Protein AF-A0A9Q3UFS8-F1 (afdb_monomer)

Radius of gyration: 11.6 Å; Cα contacts (8 Å, |Δi|>4): 104; chains: 1; bounding box: 28×28×24 Å

Organism: Vibrio parahaemolyticus (NCBI:txid670)

Foldseek 3Di:
DDDPPPPDPQQFWAWDPPADVQWTWIARNVPRDIDTDHPVDDGHADDDPDPPPPPHGDHDD

Sequence (61 aa):
MNANARGWPTNNNYWSATPDGSNYYNVNLNNGNVNSNNPSNTNYASCVSGQHKVSGAILLK

Solvent-accessible surface area (backbone atoms only — not comparable to full-atom values): 3918 Å² total; per-residue (Å²): 134,88,68,87,58,92,80,52,76,33,90,42,45,25,38,25,66,49,70,54,88,88,23,26,33,30,34,26,65,68,79,66,52,74,47,77,40,57,78,88,59,92,60,46,74,47,79,68,96,61,94,74,80,64,96,70,62,46,49,55,134

Structure (mmCIF, N/CA/C/O backbone):
data_AF-A0A9Q3UFS8-F1
#
_entry.id   AF-A0A9Q3UFS8-F1
#
loop_
_atom_site.group_PDB
_atom_site.id
_atom_site.type_symbol
_atom_site.label_atom_id
_atom_site.label_alt_id
_atom_site.label_comp_id
_atom_site.label_asym_id
_atom_site.label_entity_id
_atom_site.label_seq_id
_atom_site.pdbx_PDB_ins_code
_atom_site.Cartn_x
_atom_site.Cartn_y
_atom_site.Cartn_z
_atom_site.occupancy
_atom_site.B_iso_or_equiv
_atom_site.auth_seq_id
_atom_site.auth_comp_id
_atom_site.auth_asym_id
_atom_site.auth_atom_id
_atom_site.pdbx_PDB_model_nu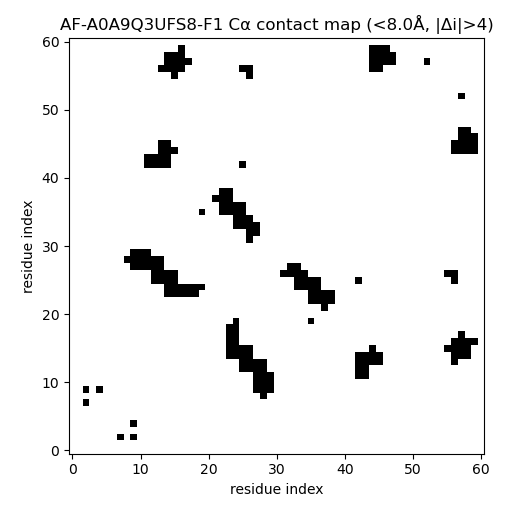m
ATOM 1 N N . MET A 1 1 ? -18.370 17.775 -7.494 1.00 45.28 1 MET A N 1
ATOM 2 C CA . MET A 1 1 ? -19.192 16.580 -7.180 1.00 45.28 1 MET A CA 1
ATOM 3 C C . MET A 1 1 ? -18.712 16.011 -5.844 1.00 45.28 1 MET A C 1
ATOM 5 O O . MET A 1 1 ? -17.596 16.324 -5.452 1.00 45.28 1 MET A O 1
ATOM 9 N N . ASN A 1 2 ? -19.578 15.335 -5.086 1.00 48.62 2 ASN A N 1
ATOM 10 C CA . ASN A 1 2 ? -19.543 15.350 -3.614 1.00 48.62 2 ASN A CA 1
ATOM 11 C C . ASN A 1 2 ? -18.710 14.198 -2.995 1.00 48.62 2 ASN A C 1
ATOM 13 O O . ASN A 1 2 ? -19.195 13.073 -2.904 1.00 48.62 2 ASN A O 1
ATOM 17 N N . ALA A 1 3 ? -17.471 14.465 -2.564 1.00 53.59 3 ALA A N 1
ATOM 18 C CA . ALA A 1 3 ? -16.535 13.454 -2.046 1.00 53.59 3 ALA A CA 1
ATOM 19 C C . ALA A 1 3 ? -16.655 13.244 -0.519 1.00 53.59 3 ALA A C 1
ATOM 21 O O . ALA A 1 3 ? -15.787 13.645 0.259 1.00 53.59 3 ALA A O 1
ATOM 22 N N . ASN A 1 4 ? -17.734 12.601 -0.065 1.00 53.78 4 ASN A N 1
ATOM 23 C CA . ASN A 1 4 ? -18.000 12.410 1.367 1.00 53.78 4 ASN A CA 1
ATOM 24 C C . ASN A 1 4 ? -17.347 11.155 1.969 1.00 53.78 4 ASN A C 1
ATOM 26 O O . ASN A 1 4 ? -18.013 10.250 2.460 1.00 53.78 4 ASN A O 1
ATOM 30 N N . ALA A 1 5 ? -16.014 11.181 2.019 1.00 55.75 5 ALA A N 1
ATOM 31 C CA . ALA A 1 5 ? -15.188 10.325 2.871 1.00 55.75 5 ALA A CA 1
ATOM 32 C C . ALA A 1 5 ? -14.316 11.193 3.804 1.00 55.75 5 ALA A C 1
ATOM 34 O O . ALA A 1 5 ? -13.091 11.174 3.735 1.00 55.75 5 ALA A O 1
ATOM 35 N N . ARG A 1 6 ? -14.955 12.019 4.651 1.00 63.59 6 ARG A N 1
ATOM 36 C CA . ARG A 1 6 ? -14.309 12.868 5.685 1.00 63.59 6 ARG A CA 1
ATOM 37 C C . ARG A 1 6 ? -13.107 13.712 5.198 1.00 63.59 6 ARG A C 1
ATOM 39 O O . ARG A 1 6 ? -12.159 13.918 5.948 1.00 63.59 6 ARG A O 1
ATOM 46 N N . GLY A 1 7 ? -13.145 14.207 3.956 1.00 71.19 7 GLY A N 1
ATOM 47 C CA . GLY A 1 7 ? -12.104 15.078 3.384 1.00 71.19 7 GLY A CA 1
ATOM 48 C C . GLY A 1 7 ? -10.919 14.361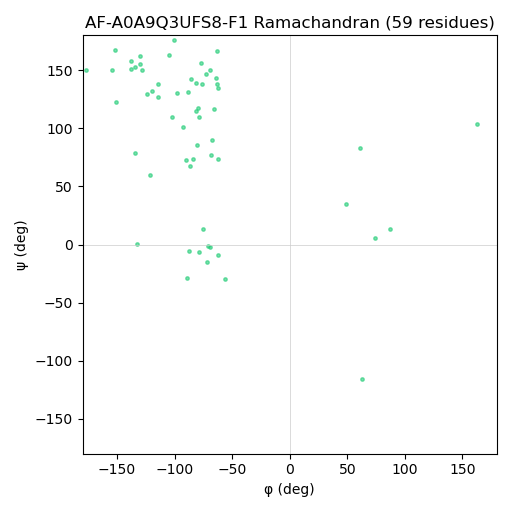 2.722 1.00 71.19 7 GLY A C 1
ATOM 49 O O . GLY A 1 7 ? -9.908 14.999 2.444 1.00 71.19 7 GLY A O 1
ATOM 50 N N . TRP A 1 8 ? -11.013 13.054 2.467 1.00 75.25 8 TRP A N 1
ATOM 51 C CA . TRP A 1 8 ? -9.927 12.289 1.849 1.00 75.25 8 TRP A CA 1
ATOM 52 C C . TRP A 1 8 ? -9.906 12.444 0.314 1.00 75.25 8 TRP A C 1
ATOM 54 O O . TRP A 1 8 ? -10.970 12.400 -0.306 1.00 75.25 8 TRP A O 1
ATOM 64 N N . PRO A 1 9 ? -8.722 12.582 -0.320 1.00 81.19 9 PRO A N 1
ATOM 65 C CA . PRO A 1 9 ? -8.547 12.572 -1.780 1.00 81.19 9 PRO A CA 1
ATOM 66 C C . PRO A 1 9 ? -8.959 11.260 -2.486 1.00 81.19 9 PRO A C 1
ATOM 68 O O . PRO A 1 9 ? -8.108 10.514 -2.972 1.00 81.19 9 PRO A O 1
ATOM 71 N N . THR A 1 10 ? -10.264 10.995 -2.610 1.00 82.88 10 THR A N 1
ATOM 72 C CA . THR A 1 10 ? -10.808 9.715 -3.112 1.00 82.88 10 THR A CA 1
ATOM 73 C C . THR A 1 10 ? -10.316 9.305 -4.501 1.00 82.88 10 THR A C 1
ATOM 75 O O . THR A 1 10 ? -10.184 8.116 -4.766 1.00 82.88 10 THR A O 1
ATOM 78 N N . ASN A 1 11 ? -9.990 10.258 -5.379 1.00 84.56 11 ASN A N 1
ATOM 79 C CA . ASN A 1 11 ? -9.507 9.979 -6.739 1.00 84.56 11 ASN A CA 1
ATOM 80 C C . ASN A 1 11 ? -8.101 9.346 -6.799 1.00 84.56 11 ASN A C 1
ATOM 82 O O . ASN A 1 11 ? -7.630 9.036 -7.892 1.00 84.56 11 ASN A O 1
ATOM 86 N N . ASN A 1 12 ? -7.437 9.146 -5.659 1.00 85.62 12 ASN A N 1
ATOM 87 C CA . ASN A 1 12 ? -6.115 8.536 -5.574 1.00 85.62 12 ASN A CA 1
ATOM 88 C C . ASN A 1 12 ? -6.170 7.092 -5.060 1.00 85.62 12 ASN A C 1
ATOM 90 O O . ASN A 1 12 ? -7.139 6.651 -4.437 1.00 85.62 12 ASN A O 1
ATOM 94 N N . ASN A 1 13 ? -5.076 6.371 -5.296 1.00 88.38 13 ASN A N 1
ATOM 95 C CA . ASN A 1 13 ? -4.857 5.043 -4.742 1.00 88.38 13 ASN A CA 1
ATOM 96 C C . ASN A 1 13 ? -4.246 5.144 -3.340 1.00 88.38 13 ASN A C 1
ATOM 98 O O . ASN A 1 13 ? -3.374 5.981 -3.085 1.00 88.38 13 ASN A O 1
ATOM 102 N N . TYR A 1 14 ? -4.680 4.249 -2.457 1.00 88.50 14 TYR A N 1
ATOM 103 C CA . TYR A 1 14 ? -4.223 4.143 -1.077 1.00 88.50 14 TYR A CA 1
ATOM 104 C C . TYR A 1 14 ? -3.591 2.781 -0.824 1.00 88.50 14 TYR A C 1
ATOM 106 O O . TYR A 1 14 ? -4.164 1.751 -1.180 1.00 88.50 14 TYR A O 1
ATOM 114 N N . TRP A 1 15 ? -2.418 2.775 -0.199 1.00 91.44 15 TRP A N 1
ATOM 115 C CA . TRP A 1 15 ? -1.689 1.565 0.152 1.00 91.44 15 TRP A CA 1
ATOM 116 C C . TRP A 1 15 ? -2.447 0.691 1.161 1.00 91.44 15 TRP A C 1
ATOM 118 O O . TRP A 1 15 ? -3.079 1.167 2.107 1.00 91.44 15 TRP A O 1
ATOM 128 N N . SER A 1 16 ? -2.319 -0.618 0.972 1.00 84.62 16 SER A N 1
ATOM 129 C CA . SER A 1 16 ? -2.642 -1.658 1.937 1.00 84.62 16 SER A CA 1
ATOM 130 C C . SER A 1 16 ? -1.350 -2.368 2.338 1.00 84.62 16 SER A C 1
ATOM 132 O O . SER A 1 16 ? -0.537 -2.726 1.494 1.00 84.62 16 SER A O 1
ATOM 134 N N . ALA A 1 17 ? -1.193 -2.656 3.624 1.00 83.81 17 ALA A N 1
ATOM 135 C CA . ALA A 1 17 ? -0.160 -3.519 4.189 1.00 83.81 17 ALA A CA 1
ATOM 136 C C . ALA A 1 17 ? -0.448 -5.016 3.943 1.00 83.81 17 ALA A C 1
ATOM 138 O O . ALA A 1 17 ? 0.160 -5.877 4.574 1.00 83.81 17 ALA A O 1
ATOM 139 N N . THR A 1 18 ? -1.390 -5.336 3.049 1.00 86.25 18 THR A N 1
ATOM 140 C CA . THR A 1 18 ? -1.584 -6.692 2.528 1.00 86.25 18 THR A CA 1
ATOM 141 C C . THR A 1 18 ? -0.556 -6.918 1.413 1.00 86.25 18 THR A C 1
ATOM 143 O O . THR A 1 18 ? -0.626 -6.212 0.401 1.00 86.25 18 THR A O 1
ATOM 146 N N . PRO A 1 19 ? 0.408 -7.840 1.582 1.00 88.56 19 PRO A N 1
ATOM 147 C CA . PRO A 1 19 ? 1.418 -8.117 0.569 1.00 88.56 19 PRO A CA 1
ATOM 148 C C . PRO A 1 19 ? 0.853 -8.974 -0.569 1.00 88.56 19 PRO A C 1
ATOM 150 O O . PRO A 1 19 ? -0.089 -9.743 -0.382 1.00 88.56 19 PRO A O 1
ATOM 153 N N . ASP A 1 20 ? 1.496 -8.873 -1.726 1.00 92.44 20 ASP A N 1
ATOM 154 C CA . ASP A 1 20 ? 1.266 -9.686 -2.918 1.00 92.44 20 ASP A CA 1
ATOM 155 C C . ASP A 1 20 ? 2.628 -10.134 -3.474 1.00 92.44 20 ASP A C 1
ATOM 157 O O . ASP A 1 20 ? 3.222 -9.509 -4.356 1.00 92.44 20 ASP A O 1
ATOM 161 N N . GLY A 1 21 ? 3.215 -11.153 -2.843 1.00 93.75 21 GLY A N 1
ATOM 162 C CA . GLY A 1 21 ? 4.618 -11.512 -3.065 1.00 93.75 21 GLY A CA 1
ATOM 163 C C . GLY A 1 21 ? 5.563 -10.376 -2.651 1.00 93.75 21 GLY A C 1
ATOM 164 O O . GLY A 1 21 ? 5.642 -10.031 -1.474 1.00 93.75 21 GLY A O 1
ATOM 165 N N . SER A 1 22 ? 6.289 -9.801 -3.615 1.00 94.88 22 SER A N 1
ATOM 166 C CA . SER A 1 22 ? 7.171 -8.634 -3.409 1.00 94.88 22 SER A CA 1
ATOM 167 C C . SER A 1 22 ? 6.462 -7.279 -3.557 1.00 94.88 22 SER A C 1
ATOM 169 O O . SER A 1 22 ? 7.076 -6.238 -3.318 1.00 94.88 22 SER A O 1
ATOM 171 N N . ASN A 1 23 ? 5.192 -7.285 -3.963 1.00 94.31 23 ASN A N 1
ATOM 172 C CA . ASN A 1 23 ? 4.353 -6.104 -4.136 1.00 94.31 23 ASN A CA 1
ATOM 173 C C . ASN A 1 23 ? 3.408 -5.918 -2.938 1.00 94.31 23 ASN A C 1
ATOM 175 O O . ASN A 1 23 ? 3.341 -6.753 -2.036 1.00 94.31 23 ASN A O 1
ATOM 179 N N . TYR A 1 24 ? 2.649 -4.824 -2.948 1.00 91.62 24 TYR A N 1
ATOM 180 C CA . TYR A 1 24 ? 1.569 -4.560 -1.999 1.00 91.62 24 TYR A CA 1
ATOM 181 C C . TYR A 1 24 ? 0.279 -4.205 -2.736 1.00 91.62 24 TYR A C 1
ATOM 183 O O . TYR A 1 24 ? 0.302 -3.612 -3.821 1.00 91.62 24 TYR A O 1
ATOM 191 N N . TYR A 1 25 ? -0.862 -4.532 -2.132 1.00 91.38 25 TYR A N 1
ATOM 192 C CA . TYR A 1 25 ? -2.152 -4.097 -2.655 1.00 91.38 25 TYR A CA 1
ATOM 193 C C . TYR A 1 25 ? -2.369 -2.595 -2.425 1.00 91.38 25 TYR A C 1
ATOM 195 O O . TYR A 1 25 ? -1.963 -2.031 -1.412 1.00 91.38 25 TYR A O 1
ATOM 203 N N . ASN A 1 26 ? -3.058 -1.936 -3.349 1.00 90.50 26 ASN A N 1
ATOM 204 C CA . ASN A 1 26 ? -3.576 -0.578 -3.196 1.00 90.50 26 ASN A CA 1
ATOM 205 C C . ASN A 1 26 ? -5.023 -0.507 -3.692 1.00 90.50 26 ASN A C 1
ATOM 207 O O . ASN A 1 26 ? -5.419 -1.288 -4.556 1.00 90.50 26 ASN A O 1
ATOM 211 N N . VAL A 1 27 ? -5.799 0.424 -3.136 1.00 88.81 27 VAL A N 1
ATOM 212 C CA . VAL A 1 27 ? -7.226 0.601 -3.435 1.00 88.81 27 VAL A CA 1
ATOM 213 C C . VAL A 1 27 ? -7.490 2.029 -3.894 1.00 88.81 27 VAL A C 1
ATOM 215 O O . VAL A 1 27 ? -7.104 2.980 -3.215 1.00 88.81 27 VAL A O 1
ATOM 218 N N . ASN A 1 28 ? -8.176 2.192 -5.021 1.00 87.88 28 ASN A N 1
ATOM 219 C CA . ASN A 1 28 ? -8.697 3.480 -5.463 1.00 87.88 28 ASN A CA 1
ATOM 220 C C . ASN A 1 28 ? -9.992 3.803 -4.704 1.00 87.88 28 ASN A C 1
ATOM 222 O O . ASN A 1 28 ? -10.978 3.078 -4.831 1.00 87.88 28 ASN A O 1
ATOM 226 N N . LEU A 1 29 ? -10.026 4.883 -3.922 1.00 82.81 29 LEU A N 1
ATOM 227 C CA . LEU A 1 29 ? -11.187 5.177 -3.067 1.00 82.81 29 LEU A CA 1
ATOM 228 C C . LEU A 1 29 ? -12.381 5.807 -3.815 1.00 82.81 29 LEU A C 1
ATOM 230 O O . LEU A 1 29 ? -13.441 5.977 -3.218 1.00 82.81 29 LEU A O 1
ATOM 234 N N . ASN A 1 30 ? -12.243 6.147 -5.100 1.00 84.88 30 ASN A N 1
ATOM 235 C CA . ASN A 1 30 ? -13.319 6.706 -5.924 1.00 84.88 30 ASN A CA 1
ATOM 236 C C . ASN A 1 30 ? -14.150 5.619 -6.629 1.00 84.88 30 ASN A C 1
ATOM 238 O O . ASN A 1 30 ? -15.333 5.832 -6.876 1.00 84.88 30 ASN A O 1
ATOM 242 N N . ASN A 1 31 ? -13.563 4.458 -6.944 1.00 87.00 31 ASN A N 1
ATOM 243 C CA . ASN A 1 31 ? -14.275 3.353 -7.608 1.00 87.00 31 ASN A CA 1
ATOM 244 C C . ASN A 1 31 ? -14.067 1.963 -6.974 1.00 87.00 31 ASN A C 1
ATOM 246 O O . ASN A 1 31 ? -14.619 0.987 -7.474 1.00 87.00 31 ASN A O 1
ATOM 250 N N . GLY A 1 32 ? -13.287 1.855 -5.896 1.00 85.19 32 GLY A N 1
ATOM 251 C CA . GLY A 1 32 ? -13.006 0.595 -5.204 1.00 85.19 32 GLY A CA 1
ATOM 252 C C . GLY A 1 32 ? -12.034 -0.341 -5.929 1.00 85.19 32 GLY A C 1
ATOM 253 O O . GLY A 1 32 ? -11.832 -1.457 -5.459 1.00 85.19 32 GLY A O 1
ATOM 254 N N . ASN A 1 33 ? -11.428 0.073 -7.051 1.00 90.19 33 ASN A N 1
ATOM 255 C CA . ASN A 1 33 ? -10.510 -0.778 -7.809 1.00 90.19 33 ASN A CA 1
ATOM 256 C C . ASN A 1 33 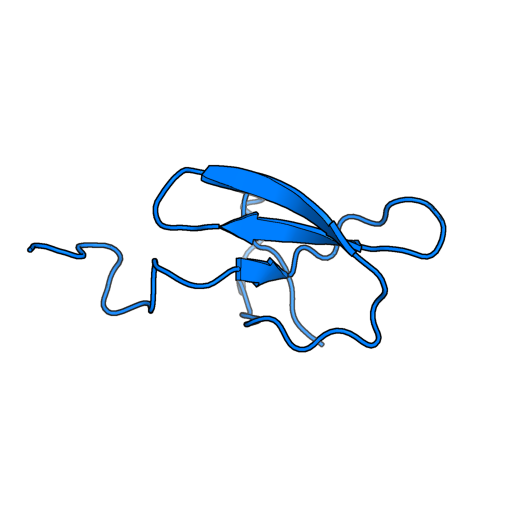? -9.279 -1.161 -6.969 1.00 90.19 33 ASN A C 1
ATOM 258 O O . ASN A 1 33 ? -8.665 -0.292 -6.346 1.00 90.19 33 ASN A O 1
ATOM 262 N N . VAL A 1 34 ? -8.892 -2.437 -7.001 1.00 91.25 34 VAL A N 1
ATOM 263 C CA . VAL A 1 34 ? -7.773 -2.993 -6.231 1.00 91.25 34 VAL A CA 1
ATOM 264 C C . VAL 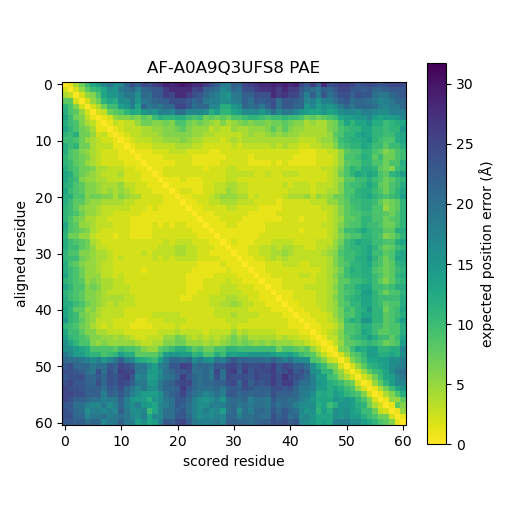A 1 34 ? -6.679 -3.457 -7.185 1.00 91.25 34 VAL A C 1
ATOM 266 O O . VAL A 1 34 ? -6.937 -4.247 -8.086 1.00 91.25 34 VAL A O 1
ATOM 269 N N . ASN A 1 35 ? -5.447 -2.994 -6.972 1.00 92.38 35 ASN A N 1
ATOM 270 C CA . ASN A 1 35 ? -4.289 -3.356 -7.794 1.00 92.38 35 ASN A CA 1
ATOM 271 C C . ASN A 1 35 ? -3.120 -3.803 -6.912 1.00 92.38 35 ASN A C 1
ATOM 273 O O . ASN A 1 35 ? -3.005 -3.365 -5.769 1.00 92.38 35 ASN A O 1
ATOM 277 N N . SER A 1 36 ? -2.217 -4.611 -7.461 1.00 93.81 36 SER A N 1
ATOM 278 C CA . SER A 1 36 ? -0.922 -4.946 -6.859 1.00 93.81 36 SER A CA 1
ATOM 279 C C . SER A 1 36 ? 0.163 -4.066 -7.480 1.00 93.81 36 SER A C 1
ATOM 281 O O . SER A 1 36 ? 0.212 -3.929 -8.70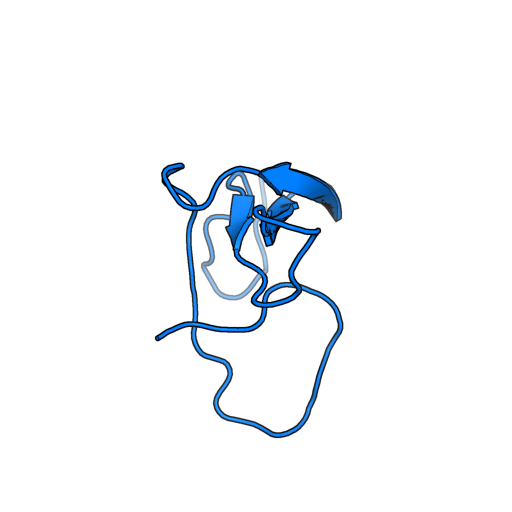0 1.00 93.81 36 SER A O 1
ATOM 283 N N . ASN A 1 37 ? 0.996 -3.420 -6.661 1.00 93.00 37 ASN A N 1
ATOM 284 C CA . ASN A 1 37 ? 2.041 -2.500 -7.123 1.00 93.00 37 ASN A CA 1
ATOM 285 C C . ASN A 1 37 ? 3.352 -2.688 -6.356 1.00 93.00 37 ASN A C 1
ATOM 287 O O . ASN A 1 37 ? 3.356 -3.028 -5.172 1.00 93.00 37 ASN A O 1
ATOM 291 N N . ASN A 1 38 ? 4.468 -2.385 -7.023 1.00 94.50 38 ASN A N 1
ATOM 292 C CA . ASN A 1 38 ? 5.782 -2.372 -6.390 1.00 94.50 38 ASN A CA 1
ATOM 293 C C . ASN A 1 38 ? 5.840 -1.299 -5.280 1.00 94.50 38 ASN A C 1
ATOM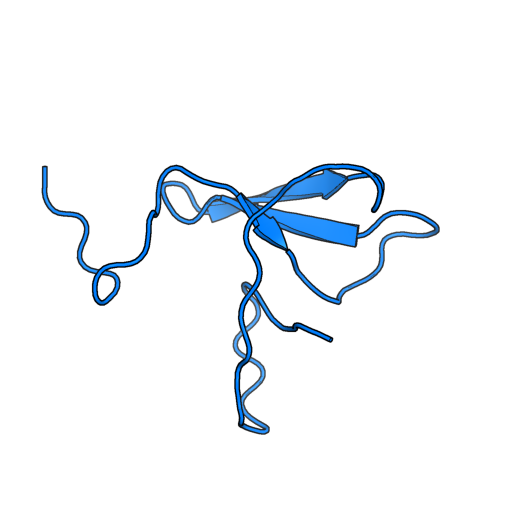 295 O O . ASN A 1 38 ? 5.355 -0.185 -5.507 1.00 94.50 38 ASN A O 1
ATOM 299 N N . PRO A 1 39 ? 6.448 -1.580 -4.110 1.00 88.62 39 PRO A N 1
ATOM 300 C CA . PRO A 1 39 ? 6.569 -0.612 -3.016 1.00 88.62 39 PRO A CA 1
ATOM 301 C C . PRO A 1 39 ? 7.384 0.652 -3.351 1.00 88.62 39 PRO A C 1
ATOM 303 O O . PRO A 1 39 ? 7.368 1.590 -2.559 1.00 88.62 39 PRO A O 1
ATO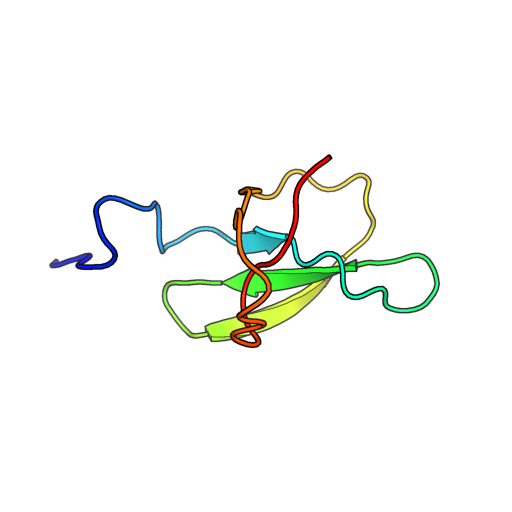M 306 N N . SER A 1 40 ? 8.072 0.718 -4.498 1.00 92.81 40 SER A N 1
ATOM 307 C CA . SER A 1 40 ? 8.691 1.954 -5.002 1.00 92.81 40 SER A CA 1
ATOM 308 C C . SER A 1 40 ? 7.688 2.994 -5.529 1.00 92.81 40 SER A C 1
ATOM 310 O O . SER A 1 40 ? 8.059 4.154 -5.706 1.00 92.81 40 SER A O 1
ATOM 312 N N . ASN A 1 41 ? 6.429 2.612 -5.776 1.00 91.94 41 ASN A N 1
ATOM 313 C CA . ASN A 1 41 ? 5.407 3.519 -6.299 1.00 91.94 41 ASN A CA 1
ATOM 314 C C . ASN A 1 41 ? 4.873 4.477 -5.217 1.00 91.94 41 ASN A C 1
ATOM 316 O O . ASN A 1 41 ? 4.533 4.077 -4.103 1.00 91.94 41 ASN A O 1
ATOM 320 N N . THR A 1 42 ? 4.685 5.748 -5.569 1.00 91.06 42 THR A N 1
ATOM 321 C CA . THR A 1 42 ? 4.049 6.727 -4.678 1.00 91.06 42 THR A CA 1
ATOM 322 C C . THR A 1 42 ? 2.528 6.558 -4.690 1.00 91.06 42 THR A C 1
ATOM 324 O O . THR A 1 42 ? 1.874 6.900 -5.671 1.00 91.06 42 THR A O 1
ATOM 327 N N . ASN A 1 43 ? 1.955 6.077 -3.585 1.00 89.44 43 ASN A N 1
ATOM 328 C CA . ASN A 1 43 ? 0.512 6.089 -3.313 1.00 89.44 43 ASN A CA 1
ATOM 329 C C . ASN A 1 43 ? 0.262 6.679 -1.915 1.00 89.44 43 ASN A C 1
ATOM 331 O O . ASN A 1 43 ? 1.174 6.732 -1.087 1.00 89.44 43 ASN A O 1
ATOM 335 N N . TYR A 1 44 ? -0.969 7.113 -1.634 1.00 86.50 44 TYR A N 1
ATOM 336 C CA . TYR A 1 44 ? -1.319 7.650 -0.317 1.00 86.50 44 TYR A CA 1
ATOM 337 C C . TYR A 1 44 ? -1.323 6.538 0.742 1.00 86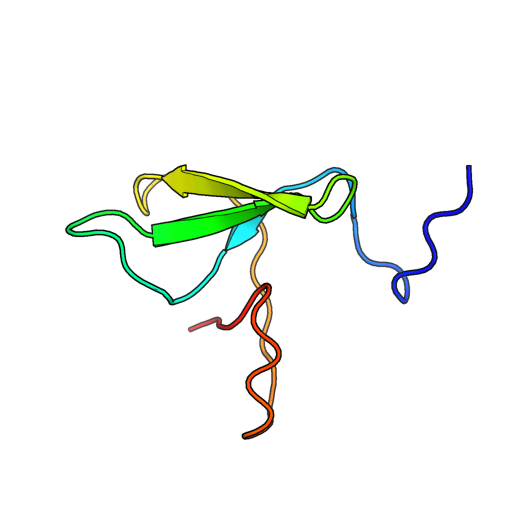.50 44 TYR A C 1
ATOM 339 O O . TYR A 1 44 ? -1.613 5.382 0.448 1.00 86.50 44 TYR A O 1
ATOM 347 N N . ALA A 1 45 ? -1.020 6.879 1.991 1.00 83.00 45 ALA A N 1
ATOM 348 C CA . ALA A 1 45 ? -1.040 5.945 3.114 1.00 83.00 45 ALA A CA 1
ATOM 349 C C . ALA A 1 45 ? -1.669 6.602 4.347 1.00 83.00 45 ALA A C 1
ATOM 351 O O . ALA A 1 45 ? -1.712 7.828 4.459 1.00 83.00 45 ALA A O 1
ATOM 352 N N . SER A 1 46 ? -2.162 5.782 5.272 1.00 74.56 46 SER A N 1
ATOM 353 C CA . SER A 1 46 ? -2.831 6.250 6.486 1.00 74.56 46 SER A CA 1
ATOM 354 C C . SER A 1 46 ? -2.738 5.245 7.629 1.00 74.56 46 SER A C 1
ATOM 356 O O . SER A 1 46 ? -2.714 4.032 7.409 1.00 74.56 46 SER A O 1
ATOM 358 N N . CYS A 1 47 ? -2.743 5.742 8.863 1.00 74.25 47 CYS A N 1
ATOM 359 C CA . CYS A 1 47 ? -2.892 4.916 10.053 1.00 74.25 47 CYS A CA 1
ATOM 360 C C . CYS A 1 47 ? -4.374 4.731 10.393 1.00 74.25 47 CYS A C 1
ATOM 362 O O . CYS A 1 47 ? -5.130 5.692 10.515 1.00 74.25 47 CYS A O 1
ATOM 364 N N . VAL A 1 48 ? -4.761 3.479 10.627 1.00 67.94 48 VAL A N 1
ATOM 365 C CA . VAL A 1 48 ? -5.904 3.146 11.472 1.00 67.94 48 VAL A CA 1
ATOM 366 C C . VAL A 1 48 ? -5.360 2.686 12.821 1.00 67.94 48 VAL A C 1
ATOM 368 O O . VAL A 1 48 ? -4.734 1.635 12.944 1.00 67.94 48 VAL A O 1
ATOM 371 N N . SER A 1 49 ? -5.558 3.495 13.855 1.00 57.31 49 SER A N 1
ATOM 372 C CA . SER A 1 49 ? -5.246 3.137 15.238 1.00 57.31 49 SER A CA 1
ATOM 373 C C . SER A 1 49 ? -6.416 2.355 15.843 1.00 57.31 49 SER A C 1
ATOM 375 O O . SER A 1 49 ? -7.193 2.868 16.643 1.00 57.31 49 SER A O 1
ATOM 377 N N . GLY A 1 50 ? -6.574 1.094 15.433 1.00 52.66 50 GLY A N 1
ATOM 378 C CA . GLY A 1 50 ? -7.612 0.217 15.975 1.00 52.66 50 GLY A CA 1
ATOM 379 C C . GLY A 1 50 ? -7.572 -1.202 15.416 1.00 52.66 50 GLY A C 1
ATOM 380 O O . GLY A 1 50 ? -7.207 -1.423 14.266 1.00 52.66 50 GLY A O 1
ATOM 381 N N . GLN A 1 51 ? -8.000 -2.178 16.223 1.00 48.38 51 GLN A N 1
ATOM 382 C CA . GLN A 1 51 ? -8.058 -3.599 15.838 1.00 48.38 51 GLN A CA 1
ATOM 383 C C . GLN A 1 51 ? -9.165 -3.917 14.809 1.00 48.38 51 GLN A C 1
ATOM 385 O O . GLN A 1 51 ? -9.296 -5.058 14.369 1.00 48.38 51 GLN A O 1
ATOM 390 N N . HIS A 1 52 ? -9.958 -2.921 14.405 1.00 45.56 52 HIS A N 1
ATOM 391 C CA . HIS A 1 52 ? -11.056 -3.087 13.463 1.00 45.56 52 HIS A CA 1
ATOM 392 C C . HIS A 1 52 ? -10.528 -3.104 12.019 1.00 45.56 52 HIS A C 1
ATOM 394 O O . HIS A 1 52 ? -10.479 -2.080 11.337 1.00 45.56 52 HIS A O 1
ATOM 400 N N . LYS A 1 53 ? -10.117 -4.290 11.554 1.00 50.66 53 LYS A N 1
ATOM 401 C CA . LYS A 1 53 ? -9.719 -4.546 10.163 1.00 50.66 53 LYS A CA 1
ATOM 402 C C . LYS A 1 53 ? -10.931 -4.466 9.221 1.00 50.66 53 LYS A C 1
ATOM 404 O O . LYS A 1 53 ? -11.431 -5.487 8.763 1.00 50.66 53 LYS A O 1
ATOM 409 N N . VAL A 1 54 ? -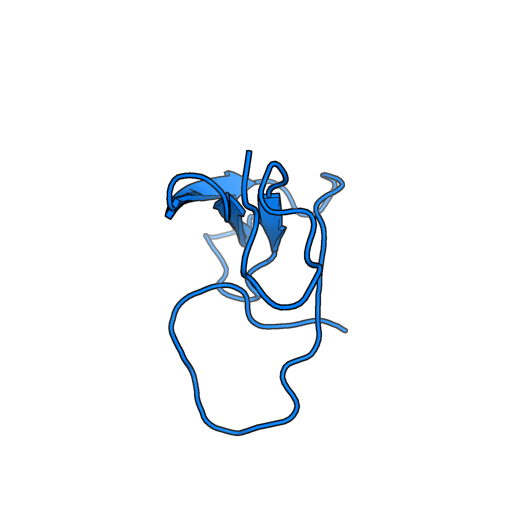11.387 -3.254 8.903 1.00 46.50 54 VAL A N 1
ATOM 410 C CA . VAL A 1 54 ? -12.160 -3.034 7.672 1.00 46.50 54 VAL A CA 1
ATOM 411 C C . VAL A 1 54 ? -11.229 -3.284 6.487 1.00 46.50 54 VAL A C 1
ATOM 413 O O . VAL A 1 54 ? -10.213 -2.609 6.337 1.00 46.50 54 VAL A O 1
ATOM 416 N N . SER A 1 55 ? -11.538 -4.291 5.670 1.00 46.03 55 SER A N 1
ATOM 417 C CA . SER A 1 55 ? -10.739 -4.645 4.492 1.00 46.03 55 SER A CA 1
ATOM 418 C C . SER A 1 55 ? -10.813 -3.542 3.431 1.00 46.03 55 SER A C 1
ATOM 420 O O . SER A 1 55 ? -11.689 -3.550 2.573 1.00 46.03 55 SER A O 1
ATOM 422 N N . GLY A 1 56 ? -9.887 -2.585 3.514 1.00 48.94 56 GLY A N 1
ATOM 423 C CA . GLY A 1 56 ? -9.749 -1.455 2.595 1.00 48.94 56 GLY A CA 1
ATOM 424 C C . GLY A 1 56 ? -8.890 -0.344 3.208 1.00 48.94 56 GLY A C 1
ATOM 425 O O . GLY A 1 56 ? -9.374 0.396 4.054 1.00 48.94 56 GLY A O 1
ATOM 426 N N . ALA A 1 57 ? -7.631 -0.235 2.760 1.00 52.78 57 ALA A N 1
ATOM 427 C CA . ALA A 1 57 ? -6.617 0.748 3.190 1.00 52.78 57 ALA A CA 1
ATOM 428 C C . ALA A 1 57 ? -6.204 0.704 4.688 1.00 52.78 57 ALA A C 1
ATOM 430 O O . ALA A 1 57 ? -6.659 1.482 5.523 1.00 52.78 57 ALA A O 1
ATOM 431 N N . ILE A 1 58 ? -5.278 -0.209 5.009 1.00 53.28 58 ILE A N 1
ATOM 432 C CA . ILE A 1 58 ? -4.622 -0.432 6.318 1.00 53.28 58 ILE A CA 1
ATOM 433 C C . ILE A 1 58 ? -3.226 -0.998 5.987 1.00 53.28 58 ILE A C 1
ATOM 435 O O . ILE A 1 58 ? -3.217 -2.027 5.325 1.00 53.28 58 ILE A O 1
ATOM 439 N N . LEU A 1 59 ? -2.039 -0.482 6.355 1.00 48.41 59 LEU A N 1
ATOM 440 C CA . LEU A 1 59 ? -1.622 0.525 7.349 1.00 48.41 59 LEU A CA 1
ATOM 441 C C . LEU A 1 59 ? -0.305 1.236 6.913 1.00 48.41 59 LEU A C 1
ATOM 443 O O . LEU A 1 59 ? 0.400 0.747 6.034 1.00 48.41 59 LEU A O 1
ATOM 447 N N . LEU A 1 60 ? 0.045 2.340 7.585 1.00 41.34 60 LEU A N 1
ATOM 448 C CA . LEU A 1 60 ? 1.366 3.002 7.637 1.00 41.34 60 LEU A CA 1
ATOM 449 C C . LEU A 1 60 ? 2.514 2.173 8.269 1.00 41.34 60 LEU A C 1
ATOM 451 O O . LEU A 1 60 ? 2.273 1.212 9.002 1.00 41.34 60 LEU A O 1
ATOM 455 N N . LYS A 1 61 ? 3.752 2.658 8.067 1.00 36.25 61 LYS A N 1
ATOM 456 C CA . LYS A 1 61 ? 4.776 2.739 9.127 1.00 36.25 61 LYS A CA 1
ATOM 457 C C . LYS A 1 61 ? 4.733 4.135 9.743 1.00 36.25 61 LYS A C 1
ATOM 459 O O . LYS A 1 61 ? 4.590 5.083 8.940 1.00 36.25 61 LYS A O 1
#

pLDDT: mean 75.44, std 18.27, range [36.25, 94.88]

InterPro domains:
  IPR008541 InvasinE, adhesion domain [PF05689] (4-48)

Mean predicted aligned error: 8.75 Å

Secondary structure (DSSP, 8-state):
---TTTT--TTSEEEEEEEETTEEEEEETTT--EEEE-TTS--B-----SS---SSS----

Nearest PDB structures (foldseek):
  7hgw-assembly3_C  TM=5.959E-01  e=5.089E+00  Homo sapiens
  2hqe-assembly1_B  TM=6.482E-01  e=7.469E+00  Homo sapiens
  2o4x-assembly1_B  TM=6.482E-01  e=7.469E+00  Homo sapiens
  2r7d-assembly2_B  TM=6.406E-01  e=7.469E+00  Deinococcus radiodurans R1 = ATCC 13939 = DSM 20539